Protein AF-A0A1J1CDQ4-F1 (afdb_monomer)

Secondary structure (DSSP, 8-state):
-EEEEEEEE-TT---EEEEEEEEEEEEETTEEEEEEEEEEES--S-GGGHHHHHHHHHHHHHTPPPSS---HHHHHHHHHHHHHHHHHHHHHHHHHHHHHHSPPPP------S-S----

Organism: NCBI:txid880073

Foldseek 3Di:
DFKDWDWDDDPPDPDIAIWIFQKDWDADPVGIDIDTQDTLGDDPDDPVCRVVLNVLLVCVLVVHDDPDDDDPVSNVSSVVVNVVSVVVVVVVVVVVVVVVPPDPDPPPPPDPPDPPDDD

pLDDT: mean 87.96, std 15.72, range [42.88, 98.5]

Sequence (119 aa):
MFIKEVTKKNKGYDKTFVYHQLVESYRTEKGPRQRKLLNLGKLTIPKDQWKTLANRIEEIISGQTSLIEVDEQIEQLAQRYASLLIQNKLKQEKVEKKKAHRKPRPFLRALSNSEMLAV

Solvent-accessible surface area (backbone atoms only — not comparable to full-atom values): 7394 Å² total; per-residue (Å²): 98,39,65,43,82,45,79,48,70,52,91,97,46,92,64,72,45,68,33,29,31,37,30,40,73,48,82,49,97,91,44,78,44,74,46,82,74,44,80,68,42,67,75,87,70,62,76,83,51,37,56,58,34,25,46,47,23,51,29,59,72,69,73,47,79,78,94,62,94,69,58,66,71,47,48,56,52,19,56,55,51,31,52,52,49,54,53,50,50,58,52,50,54,53,52,51,52,54,54,72,67,52,72,79,74,79,79,80,73,78,79,76,94,78,84,88,85,88,131

Structure (mmCIF, N/CA/C/O backbone):
data_AF-A0A1J1CDQ4-F1
#
_entry.id   AF-A0A1J1CDQ4-F1
#
loop_
_atom_site.group_PDB
_atom_site.id
_atom_site.type_symbol
_atom_site.label_atom_id
_atom_site.label_alt_id
_atom_site.label_comp_id
_atom_site.label_asym_id
_atom_site.label_entity_id
_atom_site.label_seq_id
_atom_site.pdbx_PDB_ins_code
_atom_site.Cartn_x
_atom_site.C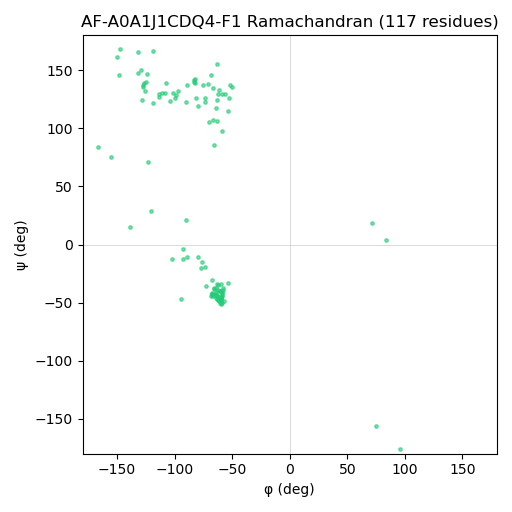artn_y
_atom_site.Cartn_z
_atom_site.occupancy
_atom_site.B_iso_or_equiv
_atom_site.auth_seq_id
_atom_site.auth_comp_id
_atom_site.auth_asym_id
_atom_site.auth_atom_id
_atom_site.pdbx_PDB_model_num
ATOM 1 N N . MET A 1 1 ? -9.762 0.075 -3.535 1.00 95.19 1 MET A N 1
ATOM 2 C CA . MET A 1 1 ? -8.379 0.607 -3.725 1.00 95.19 1 MET A CA 1
ATOM 3 C C . MET A 1 1 ? -7.768 0.086 -5.032 1.00 95.19 1 MET A C 1
ATOM 5 O O . MET A 1 1 ? -8.363 -0.783 -5.649 1.00 95.19 1 MET A O 1
ATOM 9 N N . PHE A 1 2 ? -6.626 0.608 -5.509 1.00 97.94 2 PHE A N 1
ATOM 10 C CA . PHE A 1 2 ? -5.897 0.038 -6.661 1.00 97.94 2 PHE A CA 1
ATOM 11 C C . PHE A 1 2 ? -4.378 0.269 -6.582 1.00 97.94 2 PHE A C 1
ATOM 13 O O . PHE A 1 2 ? -3.910 1.147 -5.854 1.00 97.94 2 PHE A O 1
ATOM 20 N N . ILE A 1 3 ? -3.607 -0.511 -7.346 1.00 98.38 3 ILE A N 1
ATOM 21 C CA . ILE A 1 3 ? -2.148 -0.374 -7.450 1.00 98.38 3 ILE A CA 1
ATOM 22 C C . ILE A 1 3 ? -1.787 0.351 -8.742 1.00 98.38 3 ILE A C 1
ATOM 24 O O . ILE A 1 3 ? -2.250 -0.001 -9.827 1.00 98.38 3 ILE A O 1
ATOM 28 N N . LYS A 1 4 ? -0.934 1.366 -8.617 1.00 97.50 4 LYS A N 1
ATOM 29 C CA . LYS A 1 4 ? -0.401 2.146 -9.732 1.00 97.50 4 LYS A CA 1
ATOM 30 C C . LYS A 1 4 ? 1.098 1.910 -9.866 1.00 97.50 4 LYS A C 1
ATOM 32 O O . LYS A 1 4 ? 1.828 2.082 -8.892 1.00 97.50 4 LYS A O 1
ATOM 37 N N . GLU A 1 5 ? 1.550 1.590 -11.074 1.00 97.69 5 GLU A N 1
ATOM 38 C CA . GLU A 1 5 ? 2.969 1.635 -11.423 1.00 97.69 5 GLU A CA 1
ATOM 39 C C . GLU A 1 5 ? 3.415 3.087 -11.619 1.00 97.69 5 GLU A C 1
ATOM 41 O O . GLU A 1 5 ? 2.711 3.909 -12.215 1.00 97.69 5 GLU A O 1
ATOM 46 N N . VAL A 1 6 ? 4.591 3.409 -11.097 1.00 96.44 6 VAL A N 1
ATOM 47 C CA . VAL A 1 6 ? 5.232 4.703 -11.256 1.00 96.44 6 VAL A CA 1
ATOM 48 C C . VAL A 1 6 ? 6.649 4.495 -11.757 1.00 96.44 6 VAL A C 1
ATOM 50 O O . VAL A 1 6 ? 7.477 3.834 -11.128 1.00 96.44 6 VAL A O 1
ATOM 53 N N . THR A 1 7 ? 6.933 5.137 -12.880 1.00 94.94 7 THR A N 1
ATOM 54 C CA . THR A 1 7 ? 8.251 5.178 -13.496 1.00 94.94 7 THR A CA 1
ATOM 55 C C . THR A 1 7 ? 8.923 6.498 -13.137 1.00 94.94 7 THR A C 1
ATOM 57 O O . THR A 1 7 ? 8.360 7.573 -13.344 1.00 94.94 7 THR A O 1
ATOM 60 N N . LYS A 1 8 ? 10.134 6.438 -12.586 1.00 92.31 8 LYS A N 1
ATOM 61 C CA . LYS A 1 8 ? 10.959 7.607 -12.283 1.00 92.31 8 LYS A CA 1
ATOM 62 C C . LYS A 1 8 ? 12.256 7.539 -13.078 1.00 92.31 8 LYS A C 1
ATOM 64 O O . LYS A 1 8 ? 13.035 6.602 -12.914 1.00 92.31 8 LYS A O 1
ATOM 69 N N . LYS A 1 9 ? 12.503 8.568 -13.887 1.00 91.50 9 LYS A N 1
ATOM 70 C CA . LYS A 1 9 ? 13.771 8.801 -14.584 1.00 91.50 9 LYS A CA 1
ATOM 71 C C . LYS A 1 9 ? 14.408 10.071 -14.024 1.00 91.50 9 LYS A C 1
ATOM 73 O O . LYS A 1 9 ? 13.747 11.106 -13.955 1.00 91.50 9 LYS A O 1
ATOM 78 N N . ASN A 1 10 ? 15.664 9.991 -13.594 1.00 86.06 10 ASN A N 1
ATOM 79 C CA . ASN A 1 10 ? 16.406 11.164 -13.132 1.00 86.06 10 ASN A CA 1
ATOM 80 C C . ASN A 1 10 ? 17.128 11.804 -14.323 1.00 86.06 10 ASN A C 1
ATOM 82 O O . ASN A 1 10 ? 17.715 11.105 -15.145 1.00 86.06 10 ASN A O 1
ATOM 86 N N . LYS A 1 11 ? 17.103 13.137 -14.415 1.00 82.94 11 LYS A N 1
ATOM 87 C CA . LYS A 1 11 ? 17.842 13.864 -15.454 1.00 82.94 11 LYS A CA 1
ATOM 88 C C . LYS A 1 11 ? 19.345 13.601 -15.281 1.00 82.94 11 LYS A C 1
ATOM 90 O O . LYS A 1 11 ? 19.852 13.735 -14.172 1.00 82.94 11 LYS A O 1
ATOM 95 N N . GLY A 1 12 ? 20.027 13.211 -16.358 1.00 83.69 12 GLY A N 1
ATOM 96 C CA . GLY A 1 12 ? 21.460 12.882 -16.342 1.00 83.69 12 GLY A CA 1
ATOM 97 C C . GLY A 1 12 ? 21.804 11.453 -15.906 1.00 83.69 12 GLY A C 1
ATOM 98 O O . GLY A 1 12 ? 22.980 11.132 -15.810 1.00 83.69 12 GLY A O 1
ATOM 99 N N . TYR A 1 13 ? 20.807 10.596 -15.656 1.00 83.50 13 TYR A N 1
ATOM 100 C CA . TYR A 1 13 ? 21.011 9.175 -15.374 1.00 83.50 13 TYR A CA 1
ATOM 101 C C . TYR A 1 13 ? 20.176 8.327 -16.337 1.00 83.50 13 TYR A C 1
ATOM 103 O O . TYR A 1 13 ? 18.969 8.539 -16.470 1.00 83.50 13 TYR A O 1
ATOM 111 N N . ASP A 1 14 ? 20.787 7.309 -16.941 1.00 85.12 14 ASP A N 1
ATOM 112 C CA . ASP A 1 14 ? 20.081 6.393 -17.851 1.00 85.12 14 ASP A CA 1
ATOM 113 C C . ASP A 1 14 ? 19.200 5.375 -17.116 1.00 85.12 14 ASP A C 1
ATOM 115 O O . ASP A 1 14 ? 18.303 4.758 -17.697 1.00 85.12 14 ASP A O 1
ATOM 119 N N . LYS A 1 15 ? 19.402 5.222 -15.803 1.00 88.81 15 LYS A N 1
ATOM 120 C CA . LYS A 1 15 ? 18.651 4.264 -14.995 1.00 88.81 15 LYS A CA 1
ATOM 121 C C . LYS A 1 15 ? 17.216 4.733 -14.758 1.00 88.81 15 LYS A C 1
ATOM 123 O O . LYS A 1 15 ? 16.963 5.780 -14.158 1.00 88.81 15 LYS A O 1
ATOM 128 N N . THR A 1 16 ? 16.277 3.887 -15.167 1.00 90.56 16 THR A N 1
ATOM 129 C CA . THR A 1 16 ? 14.845 4.056 -14.917 1.00 90.56 16 THR A CA 1
ATOM 130 C C . THR A 1 16 ? 14.420 3.211 -13.719 1.00 90.56 16 THR A C 1
ATOM 132 O O . THR A 1 16 ? 14.707 2.017 -13.654 1.00 90.56 16 THR A O 1
ATOM 135 N N . PHE A 1 17 ? 13.736 3.830 -12.759 1.00 90.88 17 PHE A N 1
ATOM 136 C CA . PHE A 1 17 ? 13.239 3.162 -11.560 1.00 90.88 17 PHE A CA 1
ATOM 137 C C . PHE A 1 17 ? 11.738 2.934 -11.672 1.00 90.88 17 PHE A C 1
ATOM 139 O O . PHE A 1 17 ? 10.977 3.887 -11.833 1.00 90.88 17 PHE A O 1
ATOM 146 N N . VAL A 1 18 ? 11.319 1.679 -11.539 1.00 94.31 18 VAL A N 1
ATOM 147 C CA . VAL A 1 18 ? 9.907 1.294 -11.501 1.00 94.31 18 VAL A CA 1
ATOM 148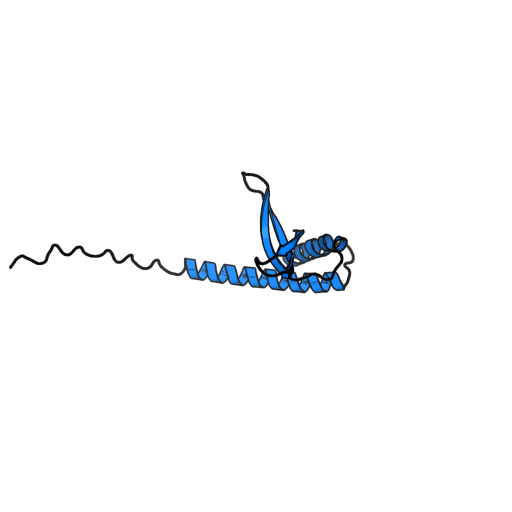 C C . VAL A 1 18 ? 9.545 0.883 -10.084 1.00 94.31 18 VAL A C 1
ATOM 150 O O . VAL A 1 18 ? 10.243 0.085 -9.455 1.00 94.31 18 VAL A O 1
ATOM 153 N N . TYR A 1 19 ? 8.459 1.447 -9.577 1.00 97.00 19 TYR A N 1
ATOM 154 C CA . TYR A 1 19 ? 7.909 1.119 -8.272 1.00 97.00 19 TYR A CA 1
ATOM 155 C C . TYR A 1 19 ? 6.389 1.255 -8.294 1.00 97.00 19 TYR A C 1
ATOM 157 O O . TYR A 1 19 ? 5.816 1.805 -9.229 1.00 97.00 19 TYR A O 1
ATOM 165 N N . HIS A 1 20 ? 5.731 0.756 -7.258 1.00 98.44 20 HIS A N 1
ATOM 166 C CA . HIS A 1 20 ? 4.285 0.638 -7.197 1.00 98.44 20 HIS A CA 1
ATOM 167 C C . HIS A 1 20 ? 3.757 1.365 -5.972 1.00 98.44 20 HIS A C 1
ATOM 169 O O . HIS A 1 20 ? 4.399 1.427 -4.921 1.00 98.44 20 HIS A O 1
ATOM 175 N N . GLN A 1 21 ? 2.572 1.935 -6.110 1.00 98.25 21 GLN A N 1
ATOM 176 C CA . GLN A 1 21 ? 1.893 2.656 -5.047 1.00 98.25 21 GLN A CA 1
ATOM 177 C C . GLN A 1 21 ? 0.486 2.101 -4.871 1.00 98.25 21 GLN A C 1
ATOM 179 O O . GLN A 1 21 ? -0.217 1.887 -5.857 1.00 98.25 21 GLN A O 1
ATOM 184 N N . LEU A 1 22 ? 0.065 1.932 -3.618 1.00 98.50 22 LEU A N 1
ATOM 185 C CA . LEU A 1 22 ? -1.336 1.718 -3.279 1.00 98.50 22 LEU A CA 1
ATOM 186 C C . LEU A 1 22 ? -2.042 3.072 -3.254 1.00 98.50 22 LEU A C 1
ATOM 188 O O . LEU A 1 22 ? -1.608 4.004 -2.565 1.00 98.50 22 LEU A O 1
ATOM 192 N N . VAL A 1 23 ? -3.129 3.173 -4.008 1.00 98.25 23 VAL A N 1
ATOM 193 C CA . VAL A 1 23 ? -3.898 4.396 -4.215 1.00 98.25 23 VAL A CA 1
ATOM 194 C C . VAL A 1 23 ? -5.365 4.128 -3.890 1.00 98.25 23 VAL A C 1
ATOM 196 O O . VAL A 1 23 ? -5.927 3.087 -4.231 1.00 98.25 23 VAL A O 1
ATOM 199 N N . GLU A 1 24 ? -6.001 5.087 -3.231 1.00 96.56 24 GLU A N 1
ATOM 200 C CA . GLU A 1 24 ? -7.445 5.106 -3.010 1.00 96.56 24 GLU A CA 1
ATOM 201 C C . GLU A 1 24 ? -8.080 6.174 -3.892 1.00 96.56 24 GLU A C 1
ATOM 203 O O . GLU A 1 24 ? -7.547 7.280 -4.019 1.00 96.56 24 GLU A O 1
ATOM 208 N N . SER A 1 25 ? -9.232 5.849 -4.480 1.00 96.12 25 SER A N 1
ATOM 209 C CA . SER A 1 25 ? -10.096 6.845 -5.102 1.00 96.12 25 SER A CA 1
ATOM 210 C C . SER A 1 25 ? -11.200 7.246 -4.130 1.00 96.12 25 SER A C 1
ATOM 212 O O . SER A 1 25 ? -11.835 6.385 -3.533 1.00 96.12 25 SER A O 1
ATOM 214 N N . TYR A 1 26 ? -11.424 8.547 -3.978 1.00 95.19 26 TYR A N 1
ATOM 215 C CA . TYR A 1 26 ? -12.446 9.106 -3.097 1.00 95.19 26 TYR A CA 1
ATOM 216 C C . TYR A 1 26 ? -13.259 10.166 -3.845 1.00 95.19 26 TYR A C 1
ATOM 218 O O . TYR A 1 26 ? -12.746 10.842 -4.740 1.00 95.19 26 TYR A O 1
ATOM 226 N N . ARG A 1 27 ? -14.546 10.299 -3.511 1.00 95.62 27 ARG A N 1
ATOM 227 C CA . ARG A 1 27 ? -15.439 11.278 -4.145 1.00 95.62 27 ARG A CA 1
ATOM 228 C C . ARG A 1 27 ? -15.262 12.654 -3.510 1.00 95.62 27 ARG A C 1
ATOM 230 O O . ARG A 1 27 ? -15.144 12.772 -2.295 1.00 95.62 27 ARG A O 1
ATOM 237 N N . THR A 1 28 ? -15.265 13.683 -4.349 1.00 96.75 28 THR A N 1
ATOM 238 C CA . THR A 1 28 ? -15.340 15.091 -3.944 1.00 96.75 28 THR A CA 1
ATOM 239 C C . THR A 1 28 ? -16.409 15.793 -4.773 1.00 96.75 28 THR A C 1
ATOM 241 O O . THR A 1 28 ? -16.804 15.272 -5.816 1.00 96.75 28 THR A O 1
ATOM 244 N N . GLU A 1 29 ? -16.834 16.988 -4.362 1.00 96.88 29 GLU A N 1
ATOM 245 C CA . GLU A 1 29 ? -17.790 17.814 -5.123 1.00 96.88 29 GLU A CA 1
ATOM 246 C C . GLU A 1 29 ? -17.343 18.047 -6.575 1.00 96.88 29 GLU A C 1
ATOM 248 O O . GLU A 1 29 ? -18.154 18.079 -7.492 1.00 96.88 29 GLU A O 1
ATOM 253 N N . LYS A 1 30 ? -16.026 18.134 -6.806 1.00 95.81 30 LYS A N 1
ATOM 254 C CA . LYS A 1 30 ? -15.413 18.338 -8.130 1.00 95.81 30 LYS A CA 1
ATOM 255 C C . LYS A 1 30 ? -15.096 17.024 -8.856 1.00 95.81 30 LYS A C 1
ATOM 257 O O . LYS A 1 30 ? -14.201 16.997 -9.699 1.00 95.81 30 LYS A O 1
ATOM 262 N N . GLY A 1 31 ? -15.754 15.929 -8.481 1.00 95.44 31 GLY A N 1
ATOM 263 C CA . GLY A 1 31 ? -15.565 14.599 -9.059 1.00 95.44 31 GLY A CA 1
ATOM 264 C C . GLY A 1 31 ? -14.598 13.692 -8.286 1.00 95.44 31 GLY A C 1
ATOM 265 O O . GLY A 1 31 ? -14.126 14.040 -7.195 1.00 95.44 31 GLY A O 1
ATOM 266 N N . PRO A 1 32 ? -14.322 12.485 -8.812 1.00 96.56 32 PRO A N 1
ATOM 267 C CA . PRO A 1 32 ? -13.445 11.517 -8.166 1.00 96.56 32 PRO A CA 1
ATOM 268 C C . PRO A 1 32 ? -12.002 12.026 -8.128 1.00 96.56 32 PRO A C 1
ATOM 270 O O . PRO A 1 32 ? -11.454 12.523 -9.112 1.00 96.56 32 PRO A O 1
ATOM 273 N N . ARG A 1 33 ? -11.366 11.880 -6.971 1.00 97.00 33 ARG A N 1
ATOM 274 C CA . ARG A 1 33 ? -9.955 12.188 -6.739 1.00 97.00 33 ARG A CA 1
ATOM 275 C C . ARG A 1 33 ? -9.223 10.926 -6.310 1.00 97.00 33 ARG A C 1
ATOM 277 O O . ARG A 1 33 ? -9.839 9.904 -6.011 1.00 97.00 33 ARG A O 1
ATOM 284 N N . GLN A 1 34 ? -7.897 10.988 -6.328 1.00 97.00 34 GLN A N 1
ATOM 285 C CA . GLN A 1 34 ? -7.025 9.880 -5.957 1.00 97.00 34 GLN A CA 1
ATOM 286 C C . GLN A 1 34 ? -6.016 10.348 -4.913 1.00 97.00 34 GLN A C 1
ATOM 288 O O . GLN A 1 34 ? -5.421 11.414 -5.073 1.00 97.00 34 GLN A O 1
ATOM 293 N N . ARG A 1 35 ? -5.792 9.545 -3.869 1.00 96.50 35 ARG A N 1
ATOM 294 C CA . ARG A 1 35 ? -4.709 9.770 -2.905 1.00 96.50 35 ARG A CA 1
ATOM 295 C C . ARG A 1 35 ? -3.824 8.539 -2.792 1.00 96.50 35 ARG A C 1
ATOM 297 O O . ARG A 1 35 ? -4.305 7.410 -2.740 1.00 96.50 35 ARG A O 1
ATOM 304 N N . LYS A 1 36 ? -2.517 8.767 -2.697 1.00 97.25 36 LYS A N 1
ATOM 305 C CA . LYS A 1 36 ? -1.545 7.716 -2.390 1.00 97.25 36 LYS A CA 1
ATOM 306 C C . LYS A 1 36 ? -1.654 7.342 -0.913 1.00 97.25 36 LYS A C 1
ATOM 308 O O . LYS A 1 36 ? -1.492 8.209 -0.058 1.00 97.25 36 LYS A O 1
ATOM 313 N N . LEU A 1 37 ? -1.844 6.058 -0.635 1.00 97.19 37 LEU A N 1
ATOM 314 C CA . LEU A 1 37 ? -1.884 5.514 0.719 1.00 97.19 37 LEU A CA 1
ATOM 315 C C . LEU A 1 37 ? -0.521 4.976 1.161 1.00 97.19 37 LEU A C 1
ATOM 317 O O . LEU A 1 37 ? -0.051 5.297 2.249 1.00 97.19 37 LEU A O 1
ATOM 321 N N . LEU A 1 38 ? 0.136 4.189 0.305 1.00 97.44 38 LEU A N 1
ATOM 322 C CA . LEU A 1 38 ? 1.386 3.506 0.643 1.00 97.44 38 LEU A CA 1
ATOM 323 C C . LEU A 1 38 ? 2.286 3.351 -0.589 1.00 97.44 38 LEU A C 1
ATOM 325 O O . LEU A 1 38 ? 1.799 3.177 -1.705 1.00 97.44 38 LEU A O 1
ATOM 329 N N . ASN A 1 39 ? 3.605 3.416 -0.397 1.00 97.00 39 ASN A N 1
ATOM 330 C CA . ASN A 1 39 ? 4.568 2.982 -1.412 1.00 97.00 39 ASN A CA 1
ATOM 331 C C . ASN A 1 39 ? 4.862 1.495 -1.187 1.00 97.00 39 ASN A C 1
ATOM 333 O O . ASN A 1 39 ? 5.275 1.118 -0.094 1.00 97.00 39 ASN A O 1
ATOM 337 N N . LEU A 1 40 ? 4.634 0.677 -2.209 1.00 97.25 40 LEU A N 1
ATOM 338 C CA . LEU A 1 40 ? 4.794 -0.776 -2.153 1.00 97.25 40 LEU A CA 1
ATOM 339 C C . LEU A 1 40 ? 6.193 -1.226 -2.595 1.00 97.25 40 LEU A C 1
ATOM 341 O O . LEU A 1 40 ? 6.565 -2.376 -2.376 1.00 97.25 40 LEU A O 1
ATOM 345 N N . GLY A 1 41 ? 6.979 -0.325 -3.194 1.00 96.38 41 GLY A N 1
ATOM 346 C CA . GLY A 1 41 ? 8.250 -0.659 -3.829 1.00 96.38 41 GLY A CA 1
ATOM 347 C C . GLY A 1 41 ? 8.051 -1.366 -5.171 1.00 96.38 41 GLY A C 1
ATOM 348 O O . GLY A 1 41 ? 7.030 -1.199 -5.837 1.00 96.38 41 GLY A O 1
ATOM 349 N N . LYS A 1 42 ? 9.045 -2.135 -5.616 1.00 96.38 42 LYS A N 1
ATOM 350 C CA . LYS A 1 42 ? 8.908 -2.957 -6.822 1.00 96.38 42 LYS A CA 1
ATOM 351 C C . LYS A 1 42 ? 8.142 -4.233 -6.465 1.00 96.38 42 LYS A C 1
ATOM 353 O O . LYS A 1 42 ? 8.610 -5.001 -5.633 1.00 96.38 42 LYS A O 1
ATOM 358 N N . LEU A 1 43 ? 6.988 -4.439 -7.092 1.00 96.94 43 LEU A N 1
ATOM 359 C CA . LEU A 1 43 ? 6.247 -5.688 -7.004 1.00 96.94 43 LEU A CA 1
ATOM 360 C C . LEU A 1 43 ? 6.824 -6.679 -8.012 1.00 96.94 43 LEU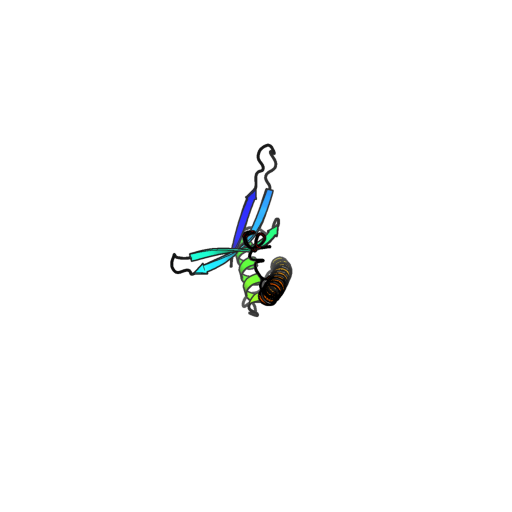 A C 1
ATOM 362 O O . LEU A 1 43 ? 7.220 -6.290 -9.112 1.00 96.94 43 LEU A O 1
ATOM 366 N N . THR A 1 44 ? 6.887 -7.943 -7.611 1.00 94.88 44 THR A N 1
ATOM 367 C CA . THR A 1 44 ? 7.326 -9.065 -8.450 1.00 94.88 44 THR A CA 1
ATOM 368 C C . THR A 1 44 ? 6.155 -9.894 -8.976 1.00 94.88 44 THR A C 1
ATOM 370 O O . THR A 1 44 ? 6.352 -10.683 -9.892 1.00 94.88 44 THR A O 1
ATOM 373 N N . ILE A 1 45 ? 4.945 -9.693 -8.437 1.00 96.50 45 ILE A N 1
ATOM 374 C CA . ILE A 1 45 ? 3.714 -10.319 -8.934 1.00 96.50 45 ILE A CA 1
ATOM 375 C C . ILE A 1 45 ? 3.312 -9.775 -10.312 1.00 96.50 45 ILE A C 1
ATOM 377 O O . ILE A 1 45 ? 3.489 -8.573 -10.569 1.00 96.50 45 ILE A O 1
ATOM 381 N N . PRO A 1 46 ? 2.721 -10.617 -11.176 1.00 96.75 46 PRO A N 1
ATOM 382 C CA . PRO A 1 46 ? 2.189 -10.171 -12.453 1.00 96.75 46 PRO A CA 1
ATOM 383 C C . PRO A 1 46 ? 1.031 -9.171 -12.277 1.00 96.75 46 PRO A C 1
ATOM 385 O O . PRO A 1 46 ? 0.388 -9.069 -11.228 1.00 96.75 46 PRO A O 1
ATOM 388 N N . LYS A 1 47 ? 0.832 -8.340 -13.306 1.00 96.75 47 LYS A N 1
ATOM 389 C CA . LYS A 1 47 ? -0.030 -7.146 -13.255 1.00 96.75 47 LYS A CA 1
ATOM 390 C C . LYS A 1 47 ? -1.518 -7.463 -13.101 1.00 96.75 47 LYS A C 1
ATOM 392 O O . LYS A 1 47 ? -2.257 -6.677 -12.513 1.00 96.75 47 LYS A O 1
ATOM 397 N N . ASP A 1 48 ? -1.948 -8.600 -13.622 1.00 96.56 48 ASP A N 1
ATOM 398 C CA . ASP A 1 48 ? -3.294 -9.150 -13.459 1.00 96.56 48 ASP A CA 1
ATOM 399 C C . ASP A 1 48 ? -3.646 -9.416 -11.984 1.00 96.56 48 ASP A C 1
ATOM 401 O O . ASP A 1 48 ? -4.773 -9.153 -11.563 1.00 96.56 48 ASP A O 1
ATOM 405 N N . GLN A 1 49 ? -2.668 -9.806 -11.164 1.00 97.38 49 GLN A N 1
ATOM 406 C CA . GLN A 1 49 ? -2.855 -10.053 -9.731 1.00 97.38 49 GLN A CA 1
ATOM 407 C C . GLN A 1 49 ? -2.878 -8.779 -8.873 1.00 97.38 49 GLN A C 1
ATOM 409 O O . GLN A 1 49 ? -3.241 -8.820 -7.695 1.00 97.38 49 GLN A O 1
ATOM 414 N N . TRP A 1 50 ? -2.525 -7.615 -9.426 1.00 98.00 50 TRP A N 1
ATOM 415 C CA . TRP A 1 50 ? -2.473 -6.370 -8.651 1.00 98.00 50 TRP A CA 1
ATOM 416 C C . TRP A 1 50 ? -3.837 -5.954 -8.106 1.00 98.00 50 TRP A C 1
ATOM 418 O O . TRP A 1 50 ? -3.920 -5.379 -7.020 1.00 98.00 50 TRP A O 1
ATOM 428 N N . LYS A 1 51 ? -4.911 -6.237 -8.851 1.00 97.00 51 LYS A N 1
ATOM 429 C CA . LYS A 1 51 ? -6.274 -5.965 -8.388 1.00 97.00 51 LYS A CA 1
ATOM 430 C C . LYS A 1 51 ? -6.622 -6.852 -7.194 1.00 97.00 51 LYS A C 1
ATOM 432 O O . LYS A 1 51 ? -7.132 -6.337 -6.205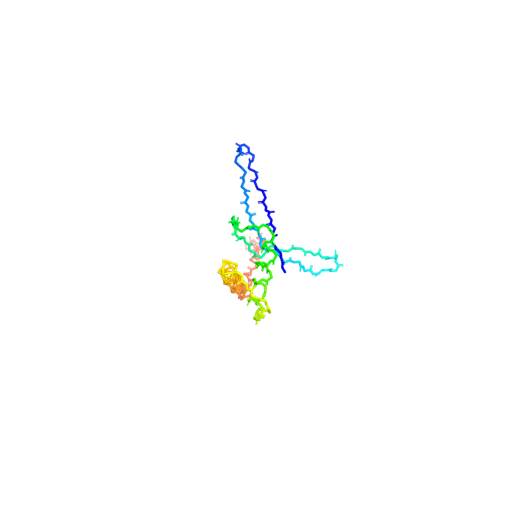 1.00 97.00 51 LYS A O 1
ATOM 437 N N . THR A 1 52 ? -6.283 -8.138 -7.259 1.00 97.12 52 THR A N 1
ATOM 438 C CA . THR A 1 52 ? -6.481 -9.091 -6.160 1.00 97.12 52 THR A CA 1
ATOM 439 C C . THR A 1 52 ? -5.726 -8.649 -4.911 1.00 97.12 52 THR A C 1
ATOM 441 O O . THR A 1 52 ? -6.328 -8.547 -3.847 1.00 97.12 52 THR A O 1
ATOM 444 N N . LEU A 1 53 ? -4.452 -8.258 -5.044 1.00 98.12 53 LEU A N 1
ATOM 445 C CA . LEU A 1 53 ? -3.674 -7.716 -3.926 1.00 98.12 53 LEU A CA 1
ATOM 446 C C . LEU A 1 53 ? -4.305 -6.444 -3.337 1.00 98.12 53 LEU A C 1
ATOM 448 O O . LEU A 1 53 ? -4.418 -6.316 -2.120 1.00 98.12 53 LEU A O 1
ATOM 452 N N . ALA A 1 54 ? -4.724 -5.495 -4.179 1.00 98.19 54 ALA A N 1
ATOM 453 C CA . ALA A 1 54 ? -5.332 -4.248 -3.714 1.00 98.19 54 ALA A CA 1
ATOM 454 C C . ALA A 1 54 ? -6.644 -4.485 -2.954 1.00 98.19 54 ALA A C 1
ATOM 456 O O . ALA A 1 54 ? -6.845 -3.891 -1.894 1.00 98.19 54 ALA A O 1
ATOM 457 N N . ASN A 1 55 ? -7.505 -5.355 -3.488 1.00 97.00 55 ASN A N 1
ATOM 458 C CA . ASN A 1 55 ? -8.760 -5.746 -2.855 1.00 97.00 55 ASN A CA 1
ATOM 459 C C . ASN A 1 55 ? -8.492 -6.450 -1.527 1.00 97.00 55 ASN A C 1
ATOM 461 O O . ASN A 1 55 ? -9.102 -6.107 -0.521 1.00 97.00 55 ASN A O 1
ATOM 465 N N . ARG A 1 56 ? -7.522 -7.369 -1.493 1.00 97.75 56 ARG A N 1
ATOM 466 C CA . ARG A 1 56 ? -7.224 -8.110 -0.272 1.00 97.75 56 ARG A CA 1
ATOM 467 C C . ARG A 1 56 ? -6.683 -7.213 0.842 1.00 97.75 56 ARG A C 1
ATOM 469 O O . ARG A 1 56 ? -7.071 -7.359 1.996 1.00 97.75 56 ARG A O 1
ATOM 476 N N . ILE A 1 57 ? -5.845 -6.228 0.506 1.00 98.00 57 ILE A N 1
ATOM 477 C CA . ILE A 1 57 ? -5.415 -5.199 1.468 1.00 98.00 57 ILE A CA 1
ATOM 478 C C . ILE A 1 57 ? -6.627 -4.434 2.018 1.00 98.00 57 ILE A C 1
ATOM 480 O O . ILE A 1 57 ? -6.688 -4.177 3.218 1.00 98.00 57 ILE A O 1
ATOM 484 N N . GLU A 1 58 ? -7.573 -4.059 1.155 1.00 97.06 58 GLU A N 1
ATOM 485 C CA . GLU A 1 58 ? -8.791 -3.334 1.531 1.00 97.06 58 GLU A CA 1
ATOM 486 C C . GLU A 1 58 ? -9.706 -4.159 2.447 1.00 97.06 58 GLU A C 1
ATOM 488 O O . GLU A 1 58 ? -10.199 -3.633 3.446 1.00 97.06 58 GLU A O 1
ATOM 493 N N . GLU A 1 59 ? -9.862 -5.455 2.178 1.00 97.25 59 GLU A N 1
ATOM 494 C CA . GLU A 1 59 ? -10.580 -6.387 3.051 1.00 97.25 59 GLU A CA 1
ATOM 495 C C . GLU A 1 59 ? -9.948 -6.441 4.448 1.00 97.25 59 GLU A C 1
ATOM 497 O O . GLU A 1 59 ? -10.631 -6.217 5.446 1.00 97.25 59 GLU A O 1
ATOM 502 N N . ILE A 1 60 ? -8.626 -6.637 4.538 1.00 97.56 60 ILE A N 1
ATOM 503 C CA . ILE A 1 60 ? -7.924 -6.747 5.827 1.00 97.56 60 ILE A CA 1
ATOM 504 C C . ILE A 1 60 ? -8.100 -5.474 6.666 1.00 97.56 60 ILE A C 1
ATOM 506 O O . ILE A 1 60 ? -8.435 -5.547 7.847 1.00 97.56 60 ILE A O 1
ATOM 510 N N . ILE A 1 61 ? -7.905 -4.290 6.076 1.00 96.69 61 ILE A N 1
ATOM 511 C CA . ILE A 1 61 ? -8.001 -3.024 6.827 1.00 96.69 61 ILE A CA 1
ATOM 512 C C . ILE A 1 61 ? -9.442 -2.640 7.182 1.00 9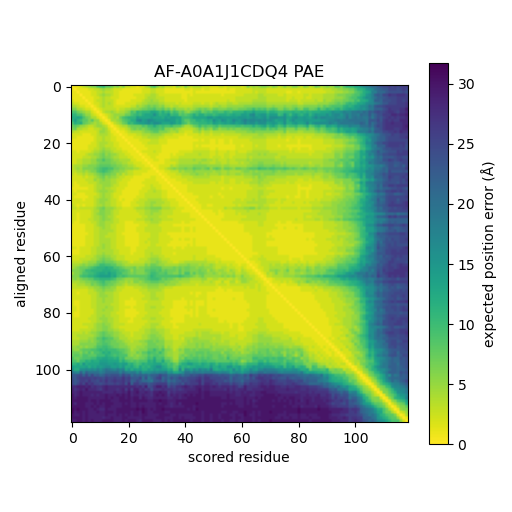6.69 61 ILE A C 1
ATOM 514 O O . ILE A 1 61 ? -9.637 -1.790 8.050 1.00 96.69 61 ILE A O 1
ATOM 518 N N . SER A 1 62 ? -10.430 -3.210 6.489 1.00 95.75 62 SER A N 1
ATOM 519 C CA . SER A 1 62 ? -11.854 -3.030 6.788 1.00 95.75 62 SER A CA 1
ATOM 520 C C . SER A 1 62 ? -12.406 -4.118 7.714 1.00 95.75 62 SER A C 1
ATOM 522 O O . SER A 1 62 ? -13.558 -4.023 8.128 1.00 95.75 62 SER A O 1
ATOM 524 N N . GLY A 1 63 ? -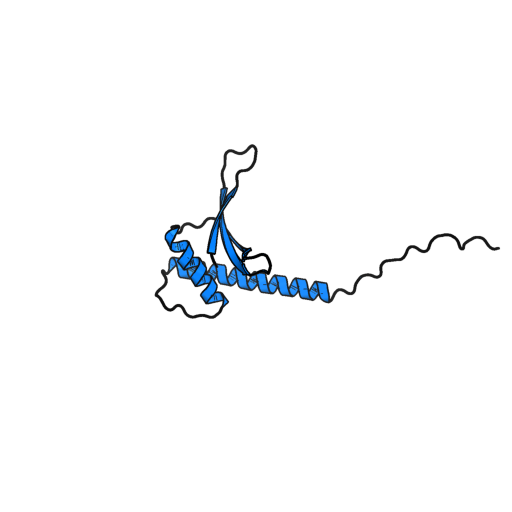11.594 -5.121 8.071 1.00 95.00 63 GLY A N 1
ATOM 525 C CA . GLY A 1 63 ? -12.017 -6.264 8.881 1.00 95.00 63 GLY A CA 1
ATOM 526 C C . GLY A 1 63 ? -12.934 -7.235 8.134 1.00 95.00 63 GLY A C 1
ATOM 527 O O . GLY A 1 63 ? -13.644 -8.014 8.765 1.00 95.00 63 GLY A O 1
ATOM 528 N N . GLN A 1 64 ? -12.954 -7.181 6.801 1.00 94.44 64 GLN A N 1
ATOM 529 C CA . GLN A 1 64 ? -13.752 -8.078 5.974 1.00 94.44 64 GLN A CA 1
ATOM 530 C C . GLN A 1 64 ? -13.021 -9.406 5.756 1.00 94.44 64 GLN A C 1
ATOM 532 O O . GLN A 1 64 ? -11.806 -9.463 5.545 1.00 94.44 64 GLN A O 1
ATOM 537 N N . THR A 1 65 ? -13.790 -10.491 5.801 1.00 91.56 65 THR A N 1
ATOM 538 C CA . THR A 1 65 ? -13.297 -11.827 5.447 1.00 91.56 65 THR A CA 1
ATOM 539 C C . THR A 1 65 ? -13.351 -11.989 3.933 1.00 91.56 65 THR A C 1
ATOM 541 O O . THR A 1 65 ? -14.290 -11.505 3.301 1.00 91.56 65 THR A O 1
ATOM 544 N N . SER A 1 66 ? -12.353 -12.657 3.353 1.00 90.94 66 SER A N 1
ATOM 545 C CA . SER A 1 66 ? -12.365 -12.917 1.916 1.00 90.94 66 SER A CA 1
ATOM 546 C C . SER A 1 66 ? -13.428 -13.956 1.569 1.00 90.94 66 SER A C 1
ATOM 548 O O . SER A 1 66 ? -13.598 -14.941 2.285 1.00 90.94 66 SER A O 1
ATOM 550 N N . LEU A 1 67 ? -14.150 -13.727 0.473 1.00 89.12 67 LEU A N 1
ATOM 551 C CA . LEU A 1 67 ? -15.180 -14.645 -0.030 1.00 89.12 67 LEU A CA 1
ATOM 552 C C . LEU A 1 67 ? -14.615 -15.688 -1.003 1.00 89.12 67 LEU A C 1
ATOM 554 O O . LEU A 1 67 ? -15.325 -16.610 -1.397 1.00 89.12 67 LEU A O 1
ATOM 558 N N . ILE A 1 68 ? -13.367 -15.507 -1.433 1.00 88.62 68 ILE A N 1
ATOM 559 C CA . ILE A 1 68 ? -12.687 -16.333 -2.428 1.00 88.62 68 ILE A CA 1
ATOM 560 C C . ILE A 1 68 ? -11.341 -16.744 -1.837 1.00 88.62 68 ILE A C 1
ATOM 562 O O . ILE A 1 68 ? -10.759 -16.017 -1.032 1.00 88.62 68 ILE A O 1
ATOM 566 N N . GLU A 1 69 ? -10.848 -17.909 -2.239 1.00 90.88 69 GLU A N 1
ATOM 567 C CA . GLU A 1 69 ? -9.491 -18.326 -1.920 1.00 90.88 69 GLU A CA 1
ATOM 568 C C . GLU A 1 69 ? -8.471 -17.351 -2.525 1.00 90.88 69 GLU A C 1
ATOM 570 O O . GLU A 1 69 ? -8.566 -16.945 -3.688 1.00 90.88 69 GLU A O 1
ATOM 575 N N . VAL A 1 70 ? -7.502 -16.950 -1.707 1.00 93.06 70 VAL A N 1
ATOM 576 C CA . VAL A 1 70 ? -6.449 -16.014 -2.091 1.00 93.06 70 VAL A CA 1
ATOM 577 C C . VAL A 1 70 ? -5.140 -16.779 -2.147 1.00 93.06 70 VAL A C 1
ATOM 579 O O . VAL A 1 70 ? -4.788 -17.475 -1.199 1.00 93.06 70 VAL A O 1
ATOM 582 N N . ASP A 1 71 ? -4.414 -16.613 -3.250 1.00 95.62 71 ASP A N 1
ATOM 583 C CA . ASP A 1 71 ? -3.063 -17.146 -3.406 1.00 95.62 71 ASP A CA 1
ATOM 584 C C . ASP A 1 71 ? -2.165 -16.743 -2.224 1.00 95.62 71 ASP A C 1
ATOM 586 O O . ASP A 1 71 ? -2.174 -15.589 -1.781 1.00 95.62 71 ASP A O 1
ATOM 590 N N . GLU A 1 72 ? -1.366 -17.686 -1.727 1.00 96.50 72 GLU A N 1
ATOM 591 C CA . GLU A 1 72 ? -0.565 -17.496 -0.517 1.00 96.50 72 GLU A CA 1
ATOM 592 C C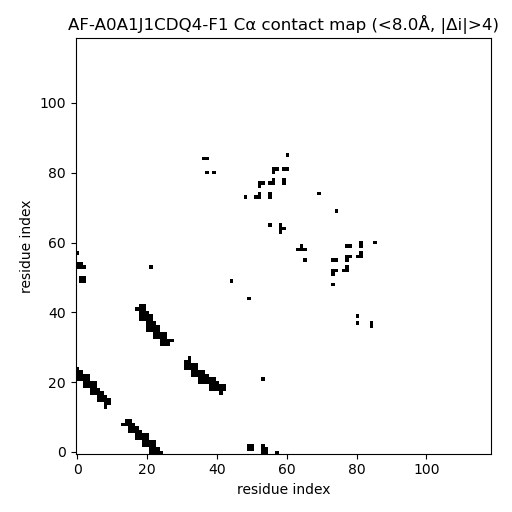 . GLU A 1 72 ? 0.399 -16.304 -0.638 1.00 96.50 72 GLU A C 1
ATOM 594 O O . GLU A 1 72 ? 0.549 -15.517 0.303 1.00 96.50 72 GLU A O 1
ATOM 599 N N . GLN A 1 73 ? 1.013 -16.106 -1.809 1.00 96.81 73 GLN A N 1
ATOM 600 C CA . GLN A 1 73 ? 1.929 -14.991 -2.031 1.00 96.81 73 GLN A CA 1
ATOM 601 C C . GLN A 1 73 ? 1.190 -13.649 -1.955 1.00 96.81 73 GLN A C 1
ATOM 603 O O . GLN A 1 73 ? 1.718 -12.665 -1.424 1.00 96.81 73 GLN A O 1
ATOM 608 N N . ILE A 1 74 ? -0.043 -13.597 -2.465 1.00 97.62 74 ILE A N 1
ATOM 609 C CA . ILE A 1 74 ? -0.899 -12.412 -2.374 1.00 97.62 74 ILE A CA 1
ATOM 610 C C . ILE A 1 74 ? -1.320 -12.158 -0.930 1.00 97.62 74 ILE A C 1
ATOM 612 O O . ILE A 1 74 ? -1.245 -11.009 -0.490 1.00 97.62 74 ILE A O 1
ATOM 616 N N . GLU A 1 75 ? -1.691 -13.194 -0.178 1.00 97.62 75 GLU A N 1
ATOM 617 C CA . GLU A 1 75 ? -2.074 -13.060 1.229 1.00 97.62 75 GLU A CA 1
ATOM 618 C C . GLU A 1 75 ? -0.917 -12.508 2.072 1.00 97.62 75 GLU A C 1
ATOM 620 O O . GLU A 1 75 ? -1.084 -11.519 2.791 1.00 97.62 75 GLU A O 1
ATOM 625 N N . GLN A 1 76 ? 0.289 -13.065 1.927 1.00 97.88 76 GLN A N 1
ATOM 626 C CA . GLN A 1 76 ? 1.476 -12.600 2.651 1.00 97.88 76 GLN A CA 1
ATOM 627 C C . GLN A 1 76 ? 1.789 -11.122 2.3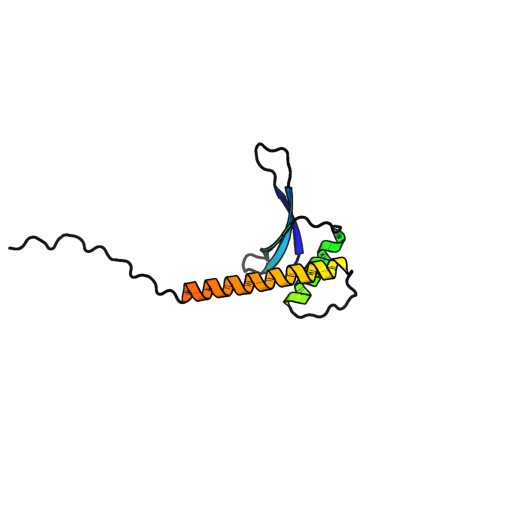56 1.00 97.88 76 GLN A C 1
ATOM 629 O O . GLN A 1 76 ? 2.053 -10.328 3.270 1.00 97.88 76 GLN A O 1
ATOM 634 N N . LEU A 1 77 ? 1.728 -10.718 1.080 1.00 98.12 77 LEU A N 1
ATOM 635 C CA . LEU A 1 77 ? 1.906 -9.319 0.688 1.00 98.12 77 LEU A CA 1
ATOM 636 C C . LEU A 1 77 ? 0.798 -8.432 1.266 1.00 98.12 77 LEU A C 1
ATOM 638 O O . LEU A 1 77 ? 1.089 -7.349 1.785 1.00 98.12 77 LEU A O 1
ATOM 642 N N . ALA A 1 78 ? -0.456 -8.879 1.204 1.00 98.00 78 ALA A N 1
ATOM 643 C CA . ALA A 1 78 ? -1.600 -8.121 1.680 1.00 98.00 78 ALA A CA 1
ATOM 644 C C . ALA A 1 78 ? -1.512 -7.858 3.189 1.00 98.00 78 ALA A C 1
ATOM 646 O O . ALA A 1 78 ? -1.613 -6.704 3.608 1.00 98.00 78 ALA A O 1
ATOM 647 N N . GLN A 1 79 ? -1.213 -8.885 3.989 1.00 98.19 79 GLN A N 1
ATOM 648 C CA . GLN A 1 79 ? -1.030 -8.779 5.441 1.00 98.19 79 GLN A CA 1
ATOM 649 C C . GLN A 1 79 ? 0.097 -7.811 5.812 1.00 98.19 79 GLN A C 1
ATOM 651 O O . GLN A 1 79 ? -0.065 -6.928 6.668 1.00 98.19 79 GLN A O 1
ATOM 656 N N . ARG A 1 80 ? 1.236 -7.912 5.116 1.00 98.25 80 ARG A N 1
ATOM 657 C CA . ARG A 1 80 ? 2.374 -7.008 5.312 1.00 98.25 80 ARG A CA 1
ATOM 658 C C . ARG A 1 80 ? 1.985 -5.556 5.038 1.00 98.25 80 ARG A C 1
ATOM 660 O O . ARG A 1 80 ? 2.265 -4.671 5.850 1.00 98.25 80 ARG A O 1
ATOM 667 N N . TYR A 1 81 ? 1.375 -5.284 3.887 1.00 98.38 81 TYR A N 1
ATOM 668 C CA . TYR A 1 81 ? 1.047 -3.917 3.486 1.00 98.38 81 TYR A CA 1
ATOM 669 C C . TYR A 1 81 ? -0.110 -3.325 4.294 1.00 98.38 81 TYR A C 1
ATOM 671 O O . TYR A 1 81 ? -0.050 -2.143 4.638 1.00 98.38 81 TYR A O 1
ATOM 679 N N . ALA A 1 82 ? -1.110 -4.129 4.661 1.00 98.19 82 ALA A N 1
ATOM 680 C CA . ALA A 1 82 ? -2.184 -3.718 5.560 1.00 98.19 82 ALA A CA 1
ATOM 681 C C . ALA A 1 82 ? -1.628 -3.301 6.929 1.00 98.19 82 ALA A C 1
ATOM 683 O O . ALA A 1 82 ? -1.930 -2.206 7.407 1.00 98.19 82 ALA A O 1
ATOM 684 N N . SER A 1 83 ? -0.722 -4.102 7.501 1.00 98.12 83 SER A N 1
ATOM 685 C CA . SER A 1 83 ? -0.044 -3.777 8.762 1.00 98.12 83 SER A CA 1
ATOM 686 C C . SER A 1 83 ? 0.695 -2.438 8.682 1.00 98.12 83 SER A C 1
ATOM 688 O O . SER A 1 83 ? 0.505 -1.568 9.532 1.00 98.12 83 SER A O 1
ATOM 690 N N . LEU A 1 84 ? 1.484 -2.213 7.624 1.00 97.88 84 LEU A N 1
ATOM 691 C CA . LEU A 1 84 ? 2.181 -0.938 7.412 1.00 97.88 84 LEU A CA 1
ATOM 692 C C . LEU A 1 84 ? 1.215 0.248 7.287 1.00 97.88 84 LEU A C 1
ATOM 694 O O . LEU A 1 84 ? 1.487 1.332 7.808 1.00 97.88 84 LEU A O 1
ATOM 698 N N . LEU A 1 85 ? 0.087 0.057 6.604 1.00 96.62 85 LEU A N 1
ATOM 699 C CA . LEU A 1 85 ? -0.917 1.097 6.410 1.00 96.62 85 LEU A CA 1
ATOM 700 C C . LEU A 1 85 ? -1.605 1.478 7.727 1.00 96.62 85 LEU A C 1
ATOM 702 O O . LEU A 1 85 ? -1.745 2.669 8.013 1.00 96.62 85 LEU A O 1
ATOM 706 N N . ILE A 1 86 ? -1.963 0.491 8.551 1.00 96.69 86 ILE A N 1
ATOM 707 C CA . ILE A 1 86 ? -2.541 0.699 9.887 1.00 96.69 86 ILE A CA 1
ATOM 708 C C . ILE A 1 86 ? -1.548 1.448 10.785 1.00 96.69 86 ILE A C 1
ATOM 710 O O . ILE A 1 86 ? -1.899 2.470 11.375 1.00 96.69 86 ILE A O 1
ATOM 714 N N . GLN A 1 87 ? -0.283 1.015 10.831 1.00 96.38 87 GLN A N 1
ATOM 715 C CA . GLN A 1 87 ? 0.745 1.683 11.639 1.00 96.38 87 GLN A CA 1
ATOM 716 C C . GLN A 1 87 ? 0.975 3.139 11.208 1.00 96.38 87 GLN A C 1
ATOM 718 O O . GLN A 1 87 ? 1.115 4.032 12.050 1.00 96.38 87 GLN A O 1
ATOM 723 N N . ASN A 1 88 ? 0.967 3.409 9.899 1.00 94.19 88 ASN A N 1
ATOM 724 C CA . ASN A 1 88 ? 1.101 4.767 9.377 1.00 94.19 88 ASN A CA 1
ATOM 725 C C . ASN A 1 88 ? -0.079 5.662 9.778 1.00 94.19 88 ASN A C 1
ATOM 727 O O . ASN A 1 88 ? 0.160 6.799 10.190 1.00 94.19 88 ASN A O 1
ATOM 731 N N . LYS A 1 89 ? -1.318 5.153 9.718 1.00 92.81 89 LYS A N 1
ATOM 732 C CA . LYS A 1 89 ? -2.511 5.883 10.180 1.00 92.81 89 LYS A CA 1
ATOM 733 C C . LYS A 1 89 ? -2.414 6.227 11.669 1.00 92.81 89 LYS A C 1
ATOM 735 O O . LYS A 1 89 ? -2.481 7.400 12.027 1.00 92.81 89 LYS A O 1
ATOM 740 N N . LEU A 1 90 ? -2.108 5.244 12.520 1.00 93.81 90 LEU A N 1
ATOM 741 C CA . LEU A 1 90 ? -1.948 5.458 13.966 1.00 93.81 90 LEU A CA 1
ATOM 742 C C . LEU A 1 90 ? -0.858 6.492 14.290 1.00 93.81 90 LEU A C 1
ATOM 744 O O . LEU A 1 90 ? -0.987 7.291 15.222 1.00 93.81 90 LEU A O 1
ATOM 748 N N . LYS A 1 91 ? 0.243 6.501 13.528 1.00 93.69 91 LYS A N 1
ATOM 749 C CA . LYS A 1 91 ? 1.312 7.494 13.689 1.00 93.69 91 LYS A CA 1
ATOM 750 C C . LYS A 1 91 ? 0.850 8.898 13.292 1.00 93.69 91 LYS A C 1
ATOM 752 O O . LYS A 1 91 ? 1.183 9.851 13.998 1.00 93.69 91 LYS A O 1
ATOM 757 N N . GLN A 1 92 ? 0.102 9.034 12.197 1.00 90.44 92 GLN A N 1
ATOM 758 C CA . GLN A 1 92 ? -0.442 10.318 11.740 1.00 90.44 92 GLN A CA 1
ATOM 759 C C . GLN A 1 92 ? -1.423 10.903 12.760 1.00 90.44 92 GLN A C 1
ATOM 761 O O . GLN A 1 92 ? -1.238 12.042 13.186 1.00 90.44 92 GLN A O 1
ATOM 766 N N . GLU A 1 93 ? -2.351 10.095 13.269 1.00 90.19 93 GLU A N 1
ATOM 767 C CA . GLU A 1 93 ? -3.309 10.512 14.301 1.00 90.19 93 GLU A CA 1
ATOM 768 C C . GLU A 1 93 ? -2.613 11.005 15.581 1.00 90.19 93 GLU A C 1
ATOM 770 O O . GLU A 1 93 ? -2.990 12.026 16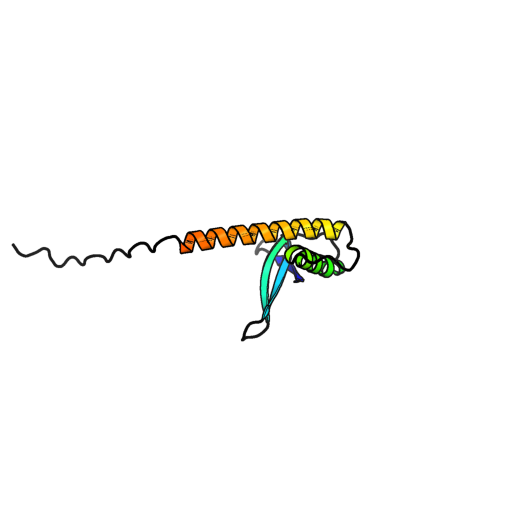.162 1.00 90.19 93 GLU A O 1
ATOM 775 N N . LYS A 1 94 ? -1.542 10.327 16.022 1.00 89.75 94 LYS A N 1
ATOM 776 C CA . LYS A 1 94 ? -0.734 10.772 17.174 1.00 89.75 94 LYS A CA 1
ATOM 777 C C . LYS A 1 94 ? -0.067 12.125 16.922 1.00 89.75 94 LYS A C 1
ATOM 779 O O . LYS A 1 94 ? 0.027 12.943 17.838 1.00 89.75 94 LYS A O 1
ATOM 784 N N . VAL A 1 95 ? 0.424 12.362 15.705 1.00 87.56 95 VAL A N 1
ATOM 785 C CA . VAL A 1 95 ? 1.049 13.638 15.323 1.00 87.56 95 VAL A CA 1
ATOM 786 C C . VAL A 1 95 ? 0.012 14.760 15.293 1.00 87.56 95 VAL A C 1
ATOM 788 O O . VAL A 1 95 ? 0.286 15.844 15.805 1.00 87.56 95 VAL A O 1
ATOM 791 N N . GLU A 1 96 ? -1.174 14.503 14.750 1.00 85.19 96 GLU A N 1
ATOM 792 C CA . GLU A 1 96 ? -2.272 15.471 14.689 1.00 85.19 96 GLU A CA 1
ATOM 793 C C . GLU A 1 96 ? -2.777 15.844 16.086 1.00 85.19 96 GLU A C 1
ATOM 795 O O . GLU A 1 96 ? -2.840 17.030 16.411 1.00 85.19 96 GLU A O 1
ATOM 800 N N . LYS A 1 97 ? -2.993 14.860 16.971 1.00 82.94 97 LYS A N 1
ATOM 801 C CA . LYS A 1 97 ? -3.360 15.105 18.378 1.00 82.94 97 LYS A CA 1
ATOM 802 C C . LYS A 1 97 ? -2.304 15.933 19.119 1.00 82.94 97 LYS A C 1
ATOM 804 O O . LYS A 1 97 ? -2.644 16.872 19.836 1.00 82.94 97 LYS A O 1
ATOM 809 N N . LYS A 1 98 ? -1.010 15.650 18.910 1.00 79.00 98 LYS A N 1
ATOM 810 C CA . LYS A 1 98 ? 0.086 16.451 19.492 1.00 79.00 98 LYS A CA 1
ATOM 811 C C . LYS A 1 98 ? 0.106 17.889 18.972 1.00 79.00 98 LYS A C 1
ATOM 813 O O . LYS A 1 98 ? 0.424 18.791 19.741 1.00 79.00 98 LYS A O 1
ATOM 818 N N . LYS A 1 99 ? -0.202 18.118 17.690 1.00 76.44 99 LYS A N 1
ATOM 819 C CA . LYS A 1 99 ? -0.296 19.472 17.120 1.00 76.44 99 LYS A CA 1
ATOM 820 C C . LYS A 1 99 ? -1.495 20.235 17.679 1.00 76.44 99 LYS A C 1
ATOM 822 O O . LYS A 1 99 ? -1.314 21.375 18.078 1.00 76.44 99 LYS A O 1
ATOM 827 N N . ALA A 1 100 ? -2.662 19.598 17.773 1.00 75.75 100 ALA A N 1
ATOM 828 C CA . ALA A 1 100 ? -3.862 20.202 18.351 1.00 75.75 100 ALA A CA 1
ATOM 829 C C . ALA A 1 100 ? -3.685 20.566 19.838 1.00 75.75 100 ALA A C 1
ATOM 831 O O . ALA A 1 100 ? -4.188 21.589 20.288 1.00 75.75 100 ALA A O 1
ATOM 832 N N . HIS A 1 101 ? -2.929 19.763 20.596 1.00 74.75 101 HIS A N 1
ATOM 833 C CA . HIS A 1 101 ? -2.646 20.031 22.010 1.00 74.75 101 HIS A CA 1
ATOM 834 C C . HIS A 1 101 ? -1.587 21.127 22.241 1.00 74.75 101 HIS A C 1
ATOM 836 O O . HIS A 1 101 ? -1.521 21.714 23.322 1.00 74.75 101 HIS A O 1
ATOM 842 N N . ARG A 1 102 ? -0.736 21.435 21.251 1.00 70.88 102 ARG A N 1
ATOM 843 C CA . ARG A 1 102 ? 0.220 22.543 21.375 1.00 70.88 102 ARG A CA 1
ATOM 844 C C . ARG A 1 102 ? -0.551 23.864 21.346 1.00 70.88 102 ARG A C 1
ATOM 846 O O . ARG A 1 102 ? -0.982 24.293 20.280 1.00 70.88 102 ARG A O 1
ATOM 853 N N . LYS A 1 103 ? -0.689 24.521 22.509 1.00 58.97 103 LYS A N 1
ATOM 854 C CA . LYS A 1 103 ? -1.206 25.898 22.598 1.00 58.97 103 LYS A CA 1
ATOM 855 C C . LYS A 1 103 ? -0.443 26.784 21.599 1.00 58.97 103 LYS A C 1
ATOM 857 O O . LYS A 1 103 ? 0.788 26.661 21.530 1.00 58.97 103 LYS A O 1
ATOM 862 N N . PRO A 1 104 ? -1.123 27.654 20.828 1.00 60.44 104 PRO A N 1
ATOM 863 C CA . PRO A 1 104 ? -0.426 28.595 19.965 1.00 60.44 104 PRO A CA 1
ATOM 864 C C . PRO A 1 104 ? 0.531 29.415 20.831 1.00 60.44 104 PRO A C 1
ATOM 866 O O . PRO A 1 104 ? 0.151 29.922 21.888 1.00 60.44 104 PRO A O 1
ATOM 869 N N . ARG A 1 105 ? 1.800 29.489 20.414 1.00 57.41 105 ARG A N 1
ATOM 870 C CA . ARG A 1 105 ? 2.761 30.393 21.053 1.00 57.41 105 ARG A CA 1
ATOM 871 C C . ARG A 1 105 ? 2.192 31.805 20.906 1.00 57.41 105 ARG A C 1
ATOM 873 O O . ARG A 1 105 ? 1.821 32.145 19.779 1.00 57.41 105 ARG A O 1
ATOM 880 N N . PRO A 1 106 ? 2.099 32.605 21.983 1.00 56.50 106 PRO A N 1
ATOM 881 C CA . PRO A 1 106 ? 1.690 33.992 21.849 1.00 56.50 106 PRO A CA 1
ATOM 882 C C . PRO A 1 106 ? 2.592 34.645 20.806 1.00 56.50 106 PRO A C 1
ATOM 884 O O . PRO A 1 106 ? 3.818 34.538 20.889 1.00 56.50 106 PRO A O 1
ATOM 887 N N . PHE A 1 107 ? 1.988 35.254 19.790 1.00 56.12 107 PHE A N 1
ATOM 888 C CA . PHE A 1 107 ? 2.719 36.101 18.864 1.00 56.12 107 PHE A CA 1
ATOM 889 C C . PHE A 1 107 ? 3.244 37.266 19.706 1.00 56.12 107 PHE A C 1
ATOM 891 O O . PHE A 1 107 ? 2.450 38.075 20.183 1.00 56.12 107 PHE A O 1
ATOM 898 N N . LEU A 1 108 ? 4.551 37.291 19.988 1.00 57.53 108 LEU A N 1
ATOM 899 C CA . LEU A 1 108 ? 5.208 38.412 20.658 1.00 57.53 108 LEU A CA 1
ATOM 900 C C . LEU A 1 108 ? 4.967 39.647 19.788 1.00 57.53 108 LEU A C 1
ATOM 902 O O . LEU A 1 108 ? 5.630 39.847 18.772 1.00 57.53 108 LEU A O 1
ATOM 906 N N . ARG A 1 109 ? 3.954 40.437 20.149 1.00 49.03 109 ARG A N 1
ATOM 907 C CA . ARG A 1 109 ? 3.692 41.734 19.540 1.00 49.03 109 ARG A CA 1
ATOM 908 C C . ARG A 1 109 ? 4.871 42.605 19.959 1.00 49.03 109 ARG A C 1
ATOM 910 O O . ARG A 1 109 ? 5.007 42.910 21.139 1.00 49.03 109 ARG A O 1
ATOM 917 N N . ALA A 1 110 ? 5.766 42.897 19.019 1.00 51.38 110 ALA A N 1
ATOM 918 C CA . ALA A 1 110 ? 6.858 43.828 19.247 1.00 51.38 110 ALA A CA 1
ATOM 919 C C . ALA A 1 110 ? 6.250 45.140 19.760 1.00 51.38 110 ALA A C 1
ATOM 921 O O . ALA A 1 110 ? 5.450 45.763 19.061 1.00 51.38 110 ALA A O 1
ATOM 922 N N . LEU A 1 111 ? 6.563 45.503 21.004 1.00 46.84 111 LEU A N 1
ATOM 923 C CA . LEU A 1 111 ? 6.266 46.828 21.526 1.00 46.84 111 LEU A CA 1
ATOM 924 C C . LEU A 1 111 ? 7.088 47.805 20.684 1.00 46.84 111 LEU A C 1
ATOM 926 O O . LEU A 1 111 ? 8.311 47.695 20.611 1.00 46.84 111 LEU A O 1
ATOM 930 N N . SER A 1 112 ? 6.405 48.694 19.970 1.00 53.94 112 SER A N 1
ATOM 931 C CA . SER A 1 112 ? 7.046 49.785 19.250 1.00 53.94 112 SER A CA 1
ATOM 932 C C . SER A 1 112 ? 7.742 50.695 20.258 1.00 53.94 112 SER A C 1
ATOM 934 O O . SER A 1 112 ? 7.104 51.200 21.179 1.00 53.94 112 SER A O 1
ATOM 936 N N . ASN A 1 113 ? 9.042 50.916 20.068 1.00 54.84 113 ASN A N 1
ATOM 937 C CA . ASN A 1 113 ? 9.827 51.892 20.819 1.00 54.84 113 ASN A CA 1
ATOM 938 C C . ASN A 1 113 ? 9.346 53.318 20.494 1.00 54.84 113 ASN A C 1
ATOM 940 O O . ASN A 1 113 ? 9.906 53.965 19.613 1.00 54.84 113 ASN A O 1
ATOM 944 N N . SER A 1 114 ? 8.312 53.816 21.177 1.00 52.78 114 SER A N 1
ATOM 945 C CA . SER A 1 114 ? 7.975 55.249 21.160 1.00 52.78 114 SER A CA 1
ATOM 946 C C . SER A 1 114 ? 7.565 55.828 22.521 1.00 52.78 114 SER A C 1
ATOM 948 O O . SER A 1 114 ? 7.043 56.934 22.559 1.00 52.78 114 SER A O 1
ATOM 950 N N . GLU A 1 115 ? 7.818 55.136 23.638 1.00 53.69 115 GLU A N 1
ATOM 951 C CA . GLU A 1 115 ? 7.484 55.619 24.997 1.00 53.69 115 GLU A CA 1
ATOM 952 C C . GLU A 1 115 ? 8.707 55.752 25.932 1.00 53.69 115 GLU A C 1
ATOM 954 O O . GLU A 1 115 ? 8.586 55.651 27.146 1.00 53.69 115 GLU A O 1
ATOM 959 N N . MET A 1 116 ? 9.907 56.010 25.399 1.00 43.97 116 MET A N 1
ATOM 960 C CA . MET A 1 116 ? 11.080 56.361 26.220 1.00 43.97 116 MET A CA 1
ATOM 961 C C . MET A 1 116 ? 11.669 57.708 25.805 1.00 43.97 116 MET A C 1
ATOM 963 O O . MET A 1 116 ? 12.741 57.736 25.219 1.00 43.97 116 MET A O 1
ATOM 967 N N . LEU A 1 117 ? 10.965 58.808 26.092 1.00 44.31 117 LEU A N 1
ATOM 968 C CA . LEU A 1 117 ? 11.544 60.148 26.289 1.00 44.31 117 LEU A CA 1
ATOM 969 C C . LEU A 1 117 ? 10.479 61.062 26.924 1.00 44.31 117 LEU A C 1
ATOM 971 O O . LEU A 1 117 ? 9.758 61.778 26.236 1.00 44.31 117 LEU A O 1
ATOM 975 N N . ALA A 1 118 ? 10.366 60.994 28.249 1.00 42.88 118 ALA A N 1
ATOM 976 C CA . ALA A 1 118 ? 9.735 62.024 29.072 1.00 42.88 118 ALA A CA 1
ATOM 977 C C . ALA A 1 118 ? 10.308 61.952 30.497 1.00 42.88 118 ALA A C 1
ATOM 979 O O . ALA A 1 118 ? 9.659 61.418 31.392 1.00 42.88 118 ALA A O 1
ATOM 980 N N . VAL A 1 119 ? 11.539 62.446 30.669 1.00 45.06 119 VAL A N 1
ATOM 981 C CA . VAL A 1 119 ? 12.052 63.071 31.904 1.00 45.06 119 VAL A CA 1
ATOM 982 C C . VAL A 1 119 ? 13.020 64.167 31.485 1.00 45.06 119 VAL A C 1
ATOM 984 O O . VAL A 1 119 ? 13.892 63.859 30.641 1.00 45.06 119 VAL A O 1
#

Nearest PDB structures (foldseek):
  8s9i-assembly1_A  TM=2.983E-01  e=3.782E+00  Tequatrovirus

Radius of gyration: 23.93 Å; Cα contacts (8 Å, |Δi|>4): 120; chains: 1; bounding box: 39×81×50 Å

Mean predicted aligned error: 9.25 Å